Protein AF-A0A182P668-F1 (afdb_monomer)

Structure (mmCIF, N/CA/C/O backbone):
data_AF-A0A182P668-F1
#
_entry.id   AF-A0A182P668-F1
#
loop_
_atom_site.group_PDB
_atom_site.id
_atom_site.type_symbol
_atom_site.label_atom_id
_atom_site.label_alt_id
_atom_site.label_comp_id
_atom_site.label_asym_id
_atom_site.label_entity_id
_atom_site.label_seq_id
_atom_site.pdbx_PDB_ins_code
_atom_site.Cartn_x
_atom_site.Cartn_y
_atom_site.Cartn_z
_atom_site.occupancy
_atom_site.B_iso_or_equiv
_atom_site.auth_seq_id
_atom_site.auth_comp_id
_atom_site.auth_asym_id
_atom_site.auth_atom_id
_atom_site.pdbx_PDB_model_num
ATOM 1 N N . MET A 1 1 ? 26.465 7.000 -15.240 1.00 49.69 1 MET A N 1
ATOM 2 C CA . MET A 1 1 ? 25.283 6.274 -14.709 1.00 49.69 1 MET A CA 1
ATOM 3 C C . MET A 1 1 ? 24.589 5.433 -15.777 1.00 49.69 1 MET A C 1
ATOM 5 O O . MET A 1 1 ? 24.294 4.290 -15.473 1.00 49.69 1 MET A O 1
ATOM 9 N N . LEU A 1 2 ? 24.363 5.930 -17.003 1.00 54.88 2 LEU A N 1
ATOM 10 C CA . LEU A 1 2 ? 23.774 5.119 -18.089 1.00 54.88 2 LEU A CA 1
ATOM 11 C C . LEU A 1 2 ? 24.679 3.964 -18.560 1.00 54.88 2 LEU A C 1
ATOM 13 O O . LEU A 1 2 ? 24.172 2.931 -18.982 1.00 54.88 2 LEU A O 1
ATOM 17 N N . ASP A 1 3 ? 26.000 4.097 -18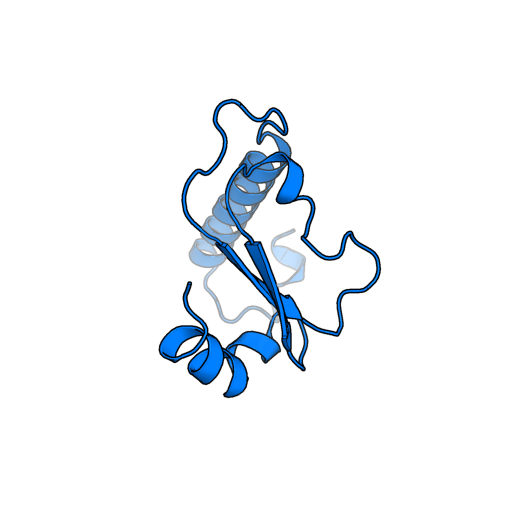.418 1.00 57.84 3 ASP A N 1
ATOM 18 C CA . ASP A 1 3 ? 26.946 3.068 -18.877 1.00 57.84 3 ASP A CA 1
ATOM 19 C C . ASP A 1 3 ? 26.958 1.794 -18.017 1.00 57.84 3 ASP A C 1
ATOM 21 O O . ASP A 1 3 ? 27.372 0.744 -18.488 1.00 57.84 3 ASP A O 1
ATOM 25 N N . ILE A 1 4 ? 26.460 1.851 -16.775 1.00 59.22 4 ILE A N 1
ATOM 26 C CA . ILE A 1 4 ? 26.546 0.734 -15.813 1.00 59.22 4 ILE A CA 1
ATOM 27 C C . ILE A 1 4 ? 25.503 -0.367 -16.108 1.00 59.22 4 ILE A C 1
ATOM 29 O O . ILE A 1 4 ? 25.643 -1.493 -15.644 1.00 59.22 4 ILE A O 1
ATOM 33 N N . GLY A 1 5 ? 24.470 -0.078 -16.911 1.00 56.53 5 GLY A N 1
ATOM 34 C CA . GLY A 1 5 ? 23.382 -1.021 -17.213 1.00 56.53 5 GLY A CA 1
ATOM 35 C C . GLY A 1 5 ? 23.218 -1.375 -18.689 1.00 56.53 5 GLY A C 1
ATOM 36 O O . GLY A 1 5 ? 22.279 -2.089 -19.027 1.00 56.53 5 GLY A O 1
ATOM 37 N N . ARG A 1 6 ? 24.083 -0.872 -19.578 1.00 56.88 6 ARG A N 1
ATOM 38 C CA . ARG A 1 6 ? 23.847 -0.913 -21.030 1.00 56.88 6 ARG A CA 1
ATOM 39 C C . ARG A 1 6 ? 23.799 -2.334 -21.604 1.00 56.88 6 ARG A C 1
ATOM 41 O O . ARG A 1 6 ? 23.063 -2.568 -22.552 1.00 56.88 6 ARG A O 1
ATOM 48 N N . GLU A 1 7 ? 24.528 -3.273 -21.002 1.00 61.12 7 GLU A N 1
ATOM 49 C CA . GLU A 1 7 ? 24.572 -4.676 -21.444 1.00 61.12 7 GLU A CA 1
ATOM 50 C C . GLU A 1 7 ? 23.461 -5.555 -20.840 1.00 61.12 7 GLU A C 1
ATOM 52 O O . GLU A 1 7 ? 23.172 -6.620 -21.373 1.00 61.12 7 GLU A O 1
ATOM 57 N N . ASN A 1 8 ? 22.794 -5.101 -19.771 1.00 64.88 8 ASN A N 1
ATOM 58 C CA . ASN A 1 8 ? 21.774 -5.874 -19.043 1.00 64.88 8 ASN A CA 1
ATOM 59 C C . ASN A 1 8 ? 20.368 -5.257 -19.120 1.00 64.88 8 ASN A C 1
ATOM 61 O O . ASN A 1 8 ? 19.449 -5.712 -18.439 1.00 64.88 8 ASN A O 1
ATOM 65 N N . ASN A 1 9 ? 20.191 -4.199 -19.914 1.00 66.44 9 ASN A N 1
ATOM 66 C CA . ASN A 1 9 ? 18.936 -3.468 -20.011 1.00 66.44 9 ASN A CA 1
ATOM 67 C C . ASN A 1 9 ? 18.248 -3.755 -21.360 1.00 66.44 9 ASN A C 1
ATOM 69 O O . ASN A 1 9 ? 18.741 -3.295 -22.390 1.00 66.44 9 ASN A O 1
ATOM 73 N N . PRO A 1 10 ? 17.103 -4.468 -21.382 1.00 82.00 10 PRO A N 1
ATOM 74 C CA . PRO A 1 10 ? 16.370 -4.748 -22.618 1.00 82.00 10 PRO A CA 1
ATOM 75 C C . PRO A 1 10 ? 15.645 -3.515 -23.186 1.00 82.00 10 PRO A C 1
ATOM 77 O O . PRO A 1 10 ? 15.042 -3.596 -24.255 1.00 82.00 10 PRO A O 1
ATOM 80 N N . PHE A 1 11 ? 15.647 -2.384 -22.474 1.00 84.25 11 PHE A N 1
ATOM 81 C CA . PHE A 1 11 ? 14.902 -1.184 -22.839 1.00 84.25 11 PHE A CA 1
ATOM 82 C C . PHE A 1 11 ? 15.746 -0.168 -23.618 1.00 84.25 11 PHE A C 1
ATOM 84 O O . PHE A 1 11 ? 16.965 -0.089 -23.475 1.00 84.25 11 PHE A O 1
ATOM 91 N N . SER A 1 12 ? 15.074 0.673 -24.412 1.00 88.25 12 SER A N 1
ATOM 92 C CA . SER A 1 12 ? 15.731 1.754 -25.150 1.00 88.25 12 SER A CA 1
ATOM 93 C C . SER A 1 12 ? 16.347 2.805 -24.217 1.00 88.25 12 SER A C 1
ATOM 95 O O . SER A 1 12 ? 15.956 2.969 -23.053 1.00 88.25 12 SER A O 1
ATOM 97 N N . GLU A 1 13 ? 17.310 3.564 -24.743 1.00 86.19 13 GLU A N 1
ATOM 98 C CA . GLU A 1 13 ? 17.929 4.666 -24.001 1.00 86.19 13 GLU A CA 1
ATOM 99 C C . GLU A 1 13 ? 16.892 5.730 -23.605 1.00 86.19 13 GLU A C 1
ATOM 101 O O . GLU A 1 13 ? 16.882 6.187 -22.460 1.00 86.19 13 GLU A O 1
ATOM 106 N N . ASP A 1 14 ? 15.970 6.064 -24.513 1.00 91.12 14 ASP A N 1
ATOM 107 C CA . ASP A 1 14 ? 14.890 7.021 -24.256 1.00 91.12 14 ASP A CA 1
ATOM 108 C C . ASP A 1 14 ? 13.974 6.558 -23.124 1.00 91.12 14 ASP A C 1
ATOM 110 O O . ASP A 1 14 ?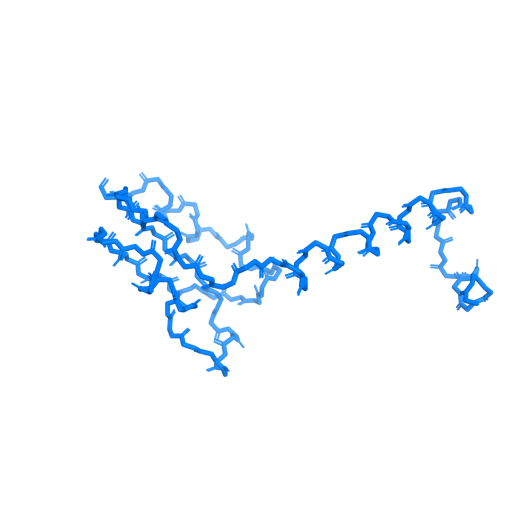 13.693 7.327 -22.201 1.00 91.12 14 ASP A O 1
ATOM 114 N N . TYR A 1 15 ? 13.570 5.283 -23.136 1.00 89.69 15 TYR A N 1
ATOM 115 C CA . TYR A 1 15 ? 12.780 4.704 -22.052 1.00 89.69 15 TYR A CA 1
ATOM 116 C C . TYR A 1 15 ? 13.520 4.807 -20.718 1.00 89.69 15 TYR A C 1
ATOM 118 O O . TYR A 1 15 ? 12.958 5.259 -19.722 1.00 89.69 15 TYR A O 1
ATOM 126 N N . THR A 1 16 ? 14.803 4.445 -20.703 1.00 88.31 16 THR A N 1
ATOM 127 C CA . THR A 1 16 ? 15.635 4.491 -19.495 1.00 88.31 16 THR A CA 1
ATOM 128 C C . THR A 1 16 ? 15.744 5.917 -18.956 1.00 88.31 16 THR A C 1
ATOM 130 O O . THR A 1 16 ? 15.571 6.149 -17.759 1.00 88.31 16 THR A O 1
ATOM 133 N N . ARG A 1 17 ? 15.956 6.903 -19.835 1.00 90.50 17 ARG A N 1
ATOM 134 C CA . ARG A 1 17 ? 16.015 8.327 -19.479 1.00 90.50 17 ARG A CA 1
ATOM 135 C C . ARG A 1 17 ? 14.692 8.817 -18.891 1.00 90.50 17 ARG A C 1
ATOM 137 O O . ARG A 1 17 ? 14.695 9.516 -17.875 1.00 90.50 17 ARG A O 1
ATOM 144 N N . MET A 1 18 ? 13.567 8.438 -19.495 1.00 94.75 18 MET A N 1
ATOM 145 C CA . MET A 1 18 ? 12.236 8.763 -18.980 1.00 94.75 18 MET A CA 1
ATOM 146 C C . MET A 1 18 ? 11.981 8.102 -17.623 1.00 94.75 18 MET A C 1
ATOM 148 O O . MET A 1 18 ? 11.521 8.774 -16.699 1.00 94.75 18 MET A O 1
ATOM 152 N N . MET A 1 19 ? 12.339 6.827 -17.468 1.00 92.81 19 MET A N 1
ATOM 153 C CA . MET A 1 19 ? 12.163 6.086 -16.222 1.00 92.81 19 MET A CA 1
ATOM 154 C C . MET A 1 19 ? 12.970 6.706 -15.081 1.00 92.81 19 MET A C 1
ATOM 156 O O . MET A 1 19 ? 12.421 6.971 -14.015 1.00 92.81 19 MET A O 1
ATOM 160 N N . MET A 1 20 ? 14.243 7.033 -15.318 1.00 92.69 20 MET A N 1
ATOM 161 C CA . MET A 1 20 ? 15.089 7.699 -14.323 1.00 92.69 20 MET A CA 1
ATOM 162 C C . MET A 1 20 ? 14.520 9.052 -13.898 1.00 92.69 20 MET A C 1
ATOM 164 O O . MET A 1 20 ? 14.509 9.379 -12.711 1.00 92.69 20 MET A O 1
ATOM 168 N N . ARG A 1 21 ? 13.993 9.828 -14.853 1.00 95.81 21 ARG A N 1
ATOM 169 C CA . ARG A 1 21 ? 13.324 11.096 -14.555 1.00 95.81 21 ARG A CA 1
ATOM 170 C C . ARG A 1 21 ? 12.099 10.881 -13.665 1.00 95.81 21 ARG A C 1
ATOM 172 O O . ARG A 1 21 ? 11.943 11.588 -12.673 1.00 95.81 21 ARG A O 1
ATOM 179 N N . VAL A 1 22 ? 11.243 9.914 -13.993 1.00 96.88 22 VAL A N 1
ATOM 180 C CA . VAL A 1 22 ? 10.036 9.608 -13.207 1.00 96.88 22 VAL A CA 1
ATOM 181 C C . VAL A 1 22 ? 10.396 9.116 -11.806 1.00 96.88 22 VAL A C 1
ATOM 183 O O . VAL A 1 22 ? 9.823 9.607 -10.835 1.00 96.88 22 VAL A O 1
ATOM 186 N N . LEU A 1 23 ? 11.362 8.203 -11.682 1.00 95.94 23 LEU A N 1
ATOM 187 C CA . LEU A 1 23 ? 11.847 7.709 -10.391 1.00 95.94 23 LEU A CA 1
ATOM 188 C C . LEU A 1 23 ? 12.361 8.853 -9.516 1.00 95.94 23 LEU A C 1
ATOM 190 O O . LEU A 1 23 ? 11.956 8.962 -8.361 1.00 95.94 23 LEU A O 1
ATOM 194 N N . PHE A 1 24 ? 13.171 9.754 -10.080 1.00 96.75 24 PHE A N 1
ATOM 195 C CA . PHE A 1 24 ? 13.652 10.933 -9.363 1.00 96.75 24 PHE A CA 1
ATOM 196 C C . PHE A 1 24 ? 12.502 11.796 -8.830 1.00 96.75 24 PHE A C 1
ATOM 198 O O . PHE A 1 24 ? 12.504 12.165 -7.657 1.00 96.75 24 PHE A O 1
ATOM 205 N N . PHE A 1 25 ? 11.496 12.097 -9.656 1.00 97.62 25 PHE A N 1
ATOM 206 C CA . PHE A 1 25 ? 10.372 12.923 -9.213 1.00 97.62 25 PHE A CA 1
ATOM 207 C C . PHE A 1 25 ? 9.482 12.224 -8.182 1.00 97.62 25 PHE A C 1
ATOM 209 O O . PHE A 1 25 ? 9.016 12.891 -7.263 1.00 97.62 25 PHE A O 1
ATOM 216 N N . ARG A 1 26 ? 9.284 10.903 -8.279 1.00 97.31 26 ARG A N 1
ATOM 217 C CA . ARG A 1 26 ? 8.545 10.125 -7.269 1.00 97.31 26 ARG A CA 1
ATOM 218 C C . ARG A 1 26 ? 9.258 10.138 -5.918 1.00 97.31 26 ARG A C 1
ATOM 220 O O . ARG A 1 26 ? 8.620 10.417 -4.909 1.00 97.31 26 ARG A O 1
ATOM 227 N N . LEU A 1 27 ? 10.575 9.920 -5.911 1.00 97.00 27 LEU A N 1
ATOM 228 C CA . LEU A 1 27 ? 11.388 10.005 -4.694 1.00 97.00 27 LEU A CA 1
ATOM 229 C C . LEU A 1 27 ? 11.361 11.417 -4.108 1.00 97.00 27 LEU A C 1
ATOM 231 O O . LEU A 1 27 ? 11.095 11.585 -2.923 1.00 97.00 27 LEU A O 1
ATOM 235 N N . LYS A 1 28 ? 11.559 12.444 -4.944 1.00 97.00 28 LYS A N 1
ATOM 236 C CA . LYS A 1 28 ? 11.490 13.840 -4.504 1.00 97.00 28 LYS A CA 1
ATOM 237 C C . LYS A 1 28 ? 10.126 14.169 -3.895 1.00 97.00 28 LYS A C 1
ATOM 239 O O . LYS A 1 28 ? 10.086 14.828 -2.864 1.00 97.00 28 LYS A O 1
ATOM 244 N N . ALA A 1 29 ? 9.027 13.731 -4.508 1.00 95.88 29 ALA A N 1
ATOM 245 C CA . ALA A 1 29 ? 7.685 13.959 -3.979 1.00 95.88 29 ALA A CA 1
ATOM 246 C C . ALA A 1 29 ? 7.496 13.282 -2.615 1.00 95.88 29 ALA A C 1
ATOM 248 O O . ALA A 1 29 ? 7.087 13.953 -1.676 1.00 95.88 29 ALA A O 1
ATOM 249 N N . ALA A 1 30 ? 7.873 12.006 -2.488 1.00 94.38 30 ALA A N 1
ATOM 250 C CA . ALA A 1 30 ? 7.785 11.269 -1.228 1.00 94.38 30 ALA A CA 1
ATOM 251 C C . ALA A 1 30 ? 8.620 11.921 -0.110 1.00 94.38 30 ALA A C 1
ATOM 253 O O . ALA A 1 30 ? 8.130 12.100 0.996 1.00 94.38 30 ALA A O 1
ATOM 254 N N . MET A 1 31 ? 9.849 12.356 -0.411 1.00 94.38 31 MET A N 1
ATOM 255 C CA . MET A 1 31 ? 10.733 13.007 0.569 1.00 94.38 31 MET A CA 1
ATOM 256 C C . MET A 1 31 ? 10.262 14.396 1.017 1.00 94.38 31 MET A C 1
ATOM 258 O O . MET A 1 31 ? 10.667 14.855 2.077 1.00 94.38 31 MET A O 1
ATOM 262 N N . ASN A 1 32 ? 9.471 15.094 0.196 1.00 94.62 32 ASN A N 1
ATOM 263 C CA . ASN A 1 32 ? 8.941 16.425 0.517 1.00 94.62 32 ASN A CA 1
ATOM 264 C C . ASN A 1 32 ? 7.471 16.379 0.962 1.00 94.62 32 ASN A C 1
ATOM 266 O O . ASN A 1 32 ? 6.843 17.428 1.111 1.00 94.62 32 ASN A O 1
ATOM 270 N N . MET A 1 33 ? 6.900 15.184 1.123 1.00 89.12 33 MET A N 1
ATOM 271 C CA . MET A 1 33 ? 5.539 15.028 1.611 1.00 89.12 33 MET A CA 1
ATOM 272 C C . MET A 1 33 ? 5.502 15.430 3.086 1.00 89.12 33 MET A C 1
ATOM 274 O O . MET A 1 33 ? 6.319 14.968 3.879 1.00 89.12 33 MET A O 1
ATOM 278 N N . SER A 1 34 ? 4.584 16.334 3.441 1.00 84.69 34 S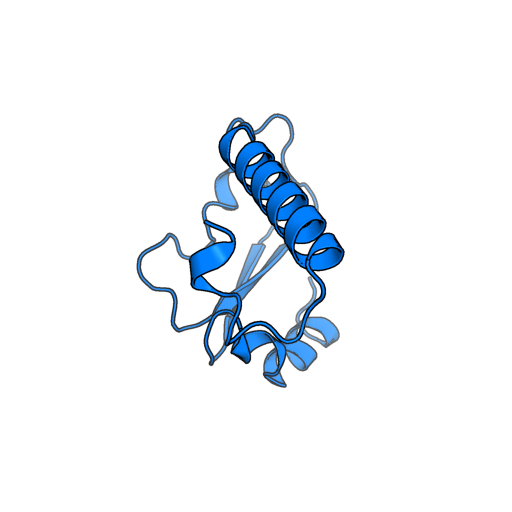ER A N 1
ATOM 279 C CA . SER A 1 34 ? 4.427 16.744 4.837 1.00 84.69 34 SER A CA 1
ATOM 280 C C . SER A 1 34 ? 3.956 15.558 5.667 1.00 84.69 34 SER A C 1
ATOM 282 O O . SER A 1 34 ? 3.016 14.867 5.275 1.00 84.69 34 SER A O 1
ATOM 284 N N . THR A 1 35 ? 4.584 15.362 6.821 1.00 81.12 35 THR A N 1
ATOM 285 C CA . THR A 1 35 ? 4.129 14.419 7.847 1.00 81.12 35 THR A CA 1
ATOM 286 C C . THR A 1 35 ? 3.056 15.035 8.746 1.00 81.12 35 THR A C 1
ATOM 288 O O . THR A 1 35 ? 2.518 14.359 9.612 1.00 81.12 35 THR A O 1
ATOM 291 N N . GLU A 1 36 ? 2.728 16.318 8.561 1.00 85.38 36 GLU A N 1
ATOM 292 C CA . GLU A 1 36 ? 1.667 16.977 9.317 1.00 85.38 36 GLU A CA 1
ATOM 293 C C . GLU A 1 36 ? 0.288 16.536 8.823 1.00 85.38 36 GLU A C 1
ATOM 295 O O . GLU A 1 36 ? -0.078 16.709 7.654 1.00 85.38 36 GLU A O 1
ATOM 300 N N . VAL A 1 37 ? -0.509 16.032 9.757 1.00 84.81 37 VAL A N 1
ATOM 301 C CA . VAL A 1 37 ? -1.902 15.658 9.537 1.00 84.81 37 VAL A CA 1
ATOM 302 C C . VAL A 1 37 ? -2.743 16.930 9.445 1.00 84.81 37 VAL A C 1
ATOM 304 O O . VAL A 1 37 ? -3.091 17.538 10.455 1.00 84.81 37 VAL A O 1
ATOM 307 N N . LYS A 1 38 ? -3.058 17.360 8.221 1.00 84.62 38 LYS A N 1
ATOM 308 C CA . LYS A 1 38 ? -3.942 18.520 7.992 1.00 84.62 38 LYS A CA 1
ATOM 309 C C . LYS A 1 38 ? -5.410 18.183 8.225 1.00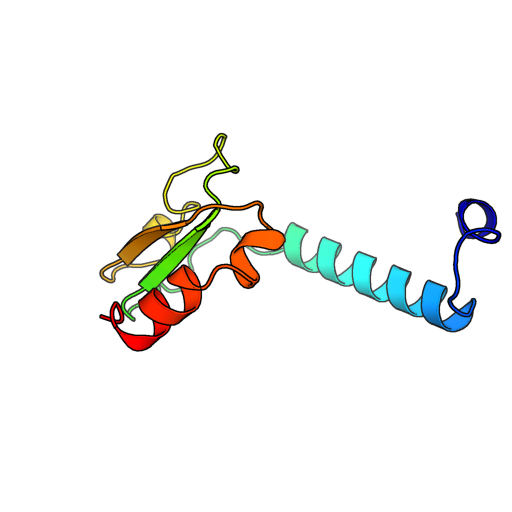 84.62 38 LYS A C 1
ATOM 311 O O . LYS A 1 38 ? -6.152 18.995 8.764 1.00 84.62 38 LYS A O 1
ATOM 316 N N . GLU A 1 39 ? -5.805 16.992 7.801 1.00 91.94 39 GLU A N 1
ATOM 317 C CA . GLU A 1 39 ? -7.154 16.455 7.911 1.00 91.94 39 GLU A CA 1
ATOM 318 C C . GLU A 1 39 ? -7.031 14.948 8.110 1.00 91.94 39 GLU A C 1
ATOM 320 O O . GLU A 1 39 ? -6.206 14.298 7.462 1.00 91.94 39 GLU A O 1
ATOM 325 N N . LYS A 1 40 ? -7.805 14.410 9.051 1.00 94.12 40 LYS A N 1
ATOM 326 C CA . LYS A 1 40 ? -7.782 12.984 9.358 1.00 94.12 40 LYS A CA 1
ATOM 327 C C . LYS A 1 40 ? -8.770 12.232 8.484 1.00 94.12 40 LYS A C 1
ATOM 329 O O . LYS A 1 40 ? -9.848 12.727 8.178 1.00 94.12 40 LYS A O 1
ATOM 334 N N . ILE A 1 41 ? -8.409 11.005 8.139 1.00 94.06 41 ILE A N 1
ATOM 335 C CA . ILE A 1 41 ? -9.274 10.087 7.410 1.00 94.06 41 ILE A CA 1
ATOM 336 C C . ILE A 1 41 ? -10.448 9.694 8.317 1.00 94.06 41 ILE A C 1
ATOM 338 O O . ILE A 1 41 ? -10.254 9.217 9.438 1.00 94.06 41 ILE A O 1
ATOM 342 N N . GLU A 1 42 ? -11.670 9.908 7.834 1.00 94.81 42 GLU A N 1
ATOM 343 C CA . GLU A 1 42 ? -12.902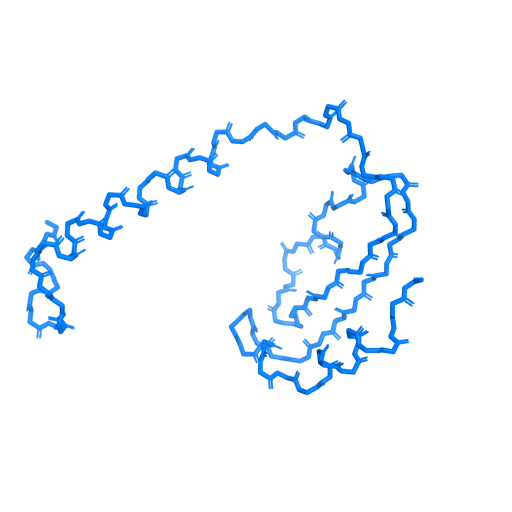 9.573 8.563 1.00 94.81 42 GLU A CA 1
ATOM 344 C C . GLU A 1 42 ? -13.472 8.203 8.169 1.00 94.81 42 GLU A C 1
ATOM 346 O O . GLU A 1 42 ? -14.241 7.597 8.919 1.00 94.81 42 GLU A O 1
ATOM 351 N N . SER A 1 43 ? -13.079 7.677 7.008 1.00 93.69 43 SER A N 1
ATOM 352 C CA . SER A 1 43 ? -13.534 6.374 6.527 1.00 93.69 43 SER A CA 1
ATOM 353 C C . SER A 1 43 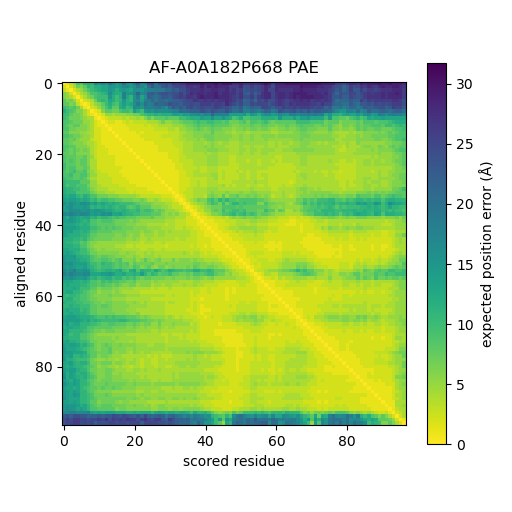? -12.846 5.221 7.265 1.00 93.69 43 SER A C 1
ATOM 355 O O . SER A 1 43 ? -11.643 5.316 7.524 1.00 93.69 43 SER A O 1
ATOM 357 N N . PRO A 1 44 ? -13.556 4.110 7.528 1.00 93.69 44 PRO A N 1
ATOM 358 C CA . PRO A 1 44 ? -12.942 2.894 8.044 1.00 93.69 44 PRO A CA 1
ATOM 359 C C . PRO A 1 44 ? -11.812 2.399 7.129 1.00 93.69 44 PRO A C 1
ATOM 361 O O . PRO A 1 44 ? -11.903 2.508 5.904 1.00 93.69 44 PRO A O 1
ATOM 364 N N . LEU A 1 45 ? -10.742 1.863 7.720 1.00 94.06 45 LEU A N 1
ATOM 365 C CA . LEU A 1 45 ? -9.538 1.440 7.001 1.00 94.06 45 LEU A CA 1
ATOM 366 C C . LEU A 1 45 ? -9.250 -0.046 7.205 1.00 94.06 45 LEU A C 1
ATOM 368 O O . LEU A 1 45 ? -9.378 -0.575 8.306 1.00 94.06 45 LEU A O 1
ATOM 372 N N . VAL A 1 46 ? -8.770 -0.701 6.150 1.00 95.25 46 VAL A N 1
ATOM 373 C CA . VAL A 1 46 ? -8.168 -2.034 6.237 1.00 95.25 46 VAL A CA 1
ATOM 374 C C . VAL A 1 46 ? -6.732 -1.934 5.732 1.00 95.25 46 VAL A C 1
ATOM 376 O O . VAL A 1 46 ? -6.502 -1.719 4.542 1.00 95.25 46 VAL A O 1
ATOM 379 N N . LEU A 1 47 ? -5.763 -2.074 6.637 1.00 95.19 47 LEU A N 1
ATOM 380 C CA . LEU A 1 47 ? -4.352 -2.197 6.292 1.00 95.19 47 LEU A CA 1
ATOM 381 C C . LEU A 1 47 ? -4.024 -3.674 6.094 1.00 95.19 47 LEU A C 1
ATOM 383 O O . LEU A 1 47 ? -4.037 -4.444 7.050 1.00 95.19 47 LEU A O 1
ATOM 387 N N . VAL A 1 48 ? -3.666 -4.059 4.871 1.00 95.31 48 VAL A N 1
ATOM 388 C CA . VAL A 1 48 ? -3.096 -5.384 4.602 1.00 95.31 48 VAL A CA 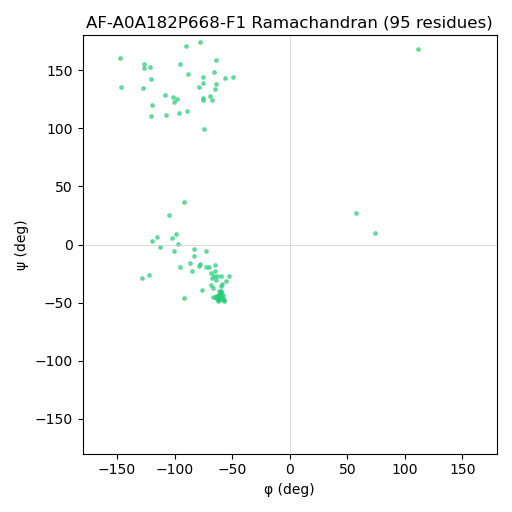1
ATOM 389 C C . VAL A 1 48 ? -1.585 -5.254 4.467 1.00 95.31 48 VAL A C 1
ATOM 391 O O . VAL A 1 48 ? -1.105 -4.505 3.615 1.00 95.31 48 VAL A O 1
ATOM 394 N N . ARG A 1 49 ? -0.827 -5.980 5.294 1.00 94.69 49 ARG A N 1
ATOM 395 C CA . ARG A 1 49 ? 0.641 -5.927 5.318 1.00 94.69 49 ARG A CA 1
ATOM 396 C C . ARG A 1 49 ? 1.290 -7.297 5.181 1.00 94.69 49 ARG A C 1
ATOM 398 O O . ARG A 1 49 ? 0.715 -8.323 5.527 1.00 94.69 49 ARG A O 1
ATOM 405 N N . SER A 1 50 ? 2.525 -7.282 4.694 1.00 94.94 50 SER A N 1
ATOM 406 C CA . SER A 1 50 ? 3.380 -8.464 4.584 1.00 94.94 50 SER A CA 1
ATOM 407 C C . SER A 1 50 ? 3.939 -8.872 5.950 1.00 94.94 50 SER A C 1
ATOM 409 O O . SER A 1 50 ? 4.418 -8.022 6.705 1.00 94.94 50 SER A O 1
ATOM 411 N N . ALA A 1 51 ? 3.966 -10.181 6.212 1.00 92.44 51 ALA A N 1
ATOM 412 C CA . ALA A 1 51 ? 4.593 -10.781 7.394 1.00 92.44 51 ALA A CA 1
ATOM 413 C C . ALA A 1 51 ? 6.128 -10.609 7.452 1.00 92.44 51 ALA A C 1
ATOM 415 O O . ALA A 1 51 ? 6.739 -10.768 8.503 1.00 92.44 51 ALA A O 1
ATOM 416 N N . THR A 1 52 ? 6.781 -10.279 6.332 1.00 93.19 52 THR A N 1
ATOM 417 C CA . THR A 1 52 ? 8.252 -10.141 6.273 1.00 93.19 52 THR A CA 1
ATOM 418 C C . THR A 1 52 ? 8.773 -8.779 6.728 1.00 93.19 52 THR A C 1
ATOM 420 O O . THR A 1 52 ? 9.980 -8.598 6.875 1.00 93.19 52 THR A O 1
ATOM 423 N N . ILE A 1 53 ? 7.880 -7.812 6.935 1.00 88.62 53 ILE A N 1
ATOM 424 C CA . ILE A 1 53 ? 8.232 -6.466 7.377 1.00 88.62 53 ILE A CA 1
ATOM 425 C C . ILE A 1 53 ? 8.045 -6.429 8.894 1.00 88.62 53 ILE A C 1
ATOM 427 O O . ILE A 1 53 ? 6.912 -6.543 9.350 1.00 88.62 53 ILE A O 1
ATOM 431 N N . ASN A 1 54 ? 9.128 -6.280 9.664 1.00 84.00 54 ASN A N 1
ATOM 432 C CA . ASN A 1 54 ? 9.093 -6.404 11.132 1.00 84.00 54 ASN A CA 1
ATOM 433 C C . ASN A 1 54 ? 9.585 -5.156 11.886 1.00 84.00 54 ASN A C 1
ATOM 435 O O . ASN A 1 54 ? 9.122 -4.901 12.991 1.00 84.00 54 ASN A O 1
ATOM 439 N N . ASP A 1 55 ? 10.455 -4.340 11.286 1.00 87.31 55 ASP A N 1
ATOM 440 C CA . ASP A 1 55 ? 11.112 -3.212 11.972 1.00 87.31 55 ASP A CA 1
ATOM 441 C C . ASP A 1 55 ? 10.355 -1.876 11.833 1.00 87.31 55 ASP A C 1
ATOM 443 O O . ASP A 1 55 ? 10.968 -0.821 11.676 1.00 87.31 55 ASP A O 1
ATOM 447 N N . ILE A 1 56 ? 9.019 -1.912 11.842 1.00 90.81 56 ILE A N 1
ATOM 448 C CA . ILE A 1 56 ? 8.144 -0.726 11.810 1.00 90.81 56 ILE A CA 1
ATOM 449 C C . ILE A 1 56 ? 6.859 -0.984 12.599 1.00 90.81 56 ILE A C 1
ATOM 451 O O . ILE A 1 56 ? 6.474 -2.137 12.799 1.00 90.81 56 ILE A O 1
ATOM 455 N N . GLU A 1 57 ? 6.179 0.095 12.991 1.00 91.50 57 GLU A N 1
ATOM 456 C CA . GLU A 1 57 ? 4.885 0.061 13.684 1.00 91.50 57 GLU A CA 1
ATOM 457 C C . GLU A 1 57 ? 3.874 -0.849 12.969 1.00 91.50 57 GLU A C 1
ATOM 459 O O . GLU A 1 57 ? 3.869 -0.967 11.736 1.00 91.50 57 GLU A O 1
ATOM 464 N N . GLU A 1 58 ? 3.031 -1.534 13.747 1.00 91.44 58 GLU A N 1
ATOM 465 C CA . GLU A 1 58 ? 2.106 -2.555 13.237 1.00 91.44 58 GLU A CA 1
ATOM 466 C C . GLU A 1 58 ? 1.132 -1.986 12.192 1.00 91.44 58 GLU A C 1
ATOM 468 O O . GLU A 1 58 ? 0.843 -2.627 11.178 1.00 91.44 58 GLU A O 1
ATOM 473 N N . ASP A 1 59 ? 0.713 -0.743 12.387 1.00 93.69 59 ASP A N 1
ATOM 474 C CA . ASP A 1 59 ? -0.234 -0.013 11.556 1.00 93.69 59 ASP A CA 1
ATOM 475 C C . ASP A 1 59 ? 0.420 0.953 10.552 1.00 93.69 59 ASP A C 1
ATOM 477 O O . ASP A 1 59 ? -0.275 1.759 9.935 1.00 93.69 59 ASP A O 1
ATOM 481 N N . TYR A 1 60 ? 1.746 0.905 10.395 1.00 93.56 60 TYR A N 1
ATOM 482 C CA . TYR A 1 60 ? 2.518 1.844 9.568 1.00 93.56 60 TYR A CA 1
ATOM 483 C C . TYR A 1 60 ? 2.351 3.325 9.970 1.00 93.56 60 TYR A C 1
ATOM 485 O O . TYR A 1 60 ? 2.486 4.206 9.119 1.00 93.56 60 TYR A O 1
ATOM 493 N N . GLY A 1 61 ? 2.040 3.608 11.241 1.00 91.75 61 GLY A N 1
ATOM 494 C CA . GLY A 1 61 ? 1.820 4.965 11.746 1.00 91.75 61 GLY A CA 1
ATOM 495 C C . GLY A 1 61 ? 0.487 5.580 11.313 1.00 91.75 61 GLY A C 1
ATOM 496 O O . GLY A 1 61 ? 0.251 6.772 11.510 1.00 91.75 61 GLY A O 1
ATOM 497 N N . LEU A 1 62 ? -0.417 4.793 10.715 1.00 93.00 62 LEU A N 1
ATOM 498 C CA . LEU A 1 62 ? -1.699 5.286 10.205 1.00 93.00 62 LEU A CA 1
ATOM 499 C C . LEU A 1 62 ? -2.630 5.803 11.306 1.00 93.00 62 LEU A C 1
ATOM 501 O O . LEU A 1 62 ? -3.483 6.642 11.010 1.00 93.00 62 LEU A O 1
ATOM 505 N N . THR A 1 63 ? -2.456 5.373 12.560 1.00 93.25 63 THR A N 1
ATOM 506 C CA . THR A 1 63 ? -3.216 5.895 13.708 1.00 93.25 63 THR A CA 1
ATOM 507 C C . THR A 1 63 ? -3.096 7.417 13.843 1.00 93.25 63 THR A C 1
ATOM 509 O O . THR A 1 63 ? -4.057 8.079 14.242 1.00 93.25 63 THR A O 1
ATOM 512 N N . GLU A 1 64 ? -1.969 8.017 13.451 1.00 92.19 64 GLU A N 1
ATOM 513 C CA . GLU A 1 64 ? -1.824 9.477 13.470 1.00 92.19 64 GLU A CA 1
ATOM 514 C C . GLU A 1 64 ? -2.733 10.164 12.434 1.00 92.19 64 GLU A C 1
ATOM 516 O O . GLU A 1 64 ? -3.220 11.272 12.664 1.00 92.19 64 GLU A O 1
ATOM 521 N N . PHE A 1 65 ? -3.044 9.479 11.331 1.00 93.00 65 PHE A N 1
ATOM 522 C CA . PHE A 1 65 ? -3.721 10.023 10.150 1.00 93.00 65 PHE A CA 1
ATOM 523 C C . PHE A 1 65 ? -5.219 9.705 10.079 1.00 93.00 65 PHE A C 1
ATOM 525 O O . PHE A 1 65 ? -5.903 10.221 9.197 1.00 93.00 65 PHE A O 1
ATOM 532 N N . THR A 1 66 ? -5.757 8.888 10.986 1.00 94.31 66 THR A N 1
ATOM 533 C CA . THR A 1 66 ? -7.176 8.499 11.002 1.00 94.31 66 THR A CA 1
ATOM 534 C C . THR A 1 66 ? -7.826 8.776 12.358 1.00 94.31 66 THR A C 1
ATOM 536 O O . THR A 1 66 ? -7.163 8.814 13.395 1.00 94.31 66 THR A O 1
ATOM 539 N N . ASN A 1 67 ? -9.136 9.020 12.348 1.00 94.44 67 ASN A N 1
ATOM 540 C CA . ASN A 1 67 ? -9.990 8.960 13.545 1.00 94.44 67 ASN A CA 1
ATOM 541 C C . ASN A 1 67 ? -10.986 7.791 13.471 1.00 94.44 67 ASN A C 1
ATOM 543 O O . ASN A 1 67 ? -11.782 7.601 14.389 1.00 94.44 67 ASN A O 1
ATOM 547 N N . SER A 1 68 ? -10.977 7.046 12.365 1.00 93.19 68 SER A N 1
ATOM 548 C CA . SER A 1 68 ? -11.908 5.955 12.111 1.00 93.19 68 SER A CA 1
ATOM 549 C C . SER A 1 68 ? -11.380 4.621 12.626 1.00 93.19 68 SER A C 1
ATOM 551 O O . SER A 1 68 ? -10.213 4.486 12.996 1.00 93.19 68 SER A O 1
ATOM 553 N N . SER A 1 69 ? -12.239 3.604 12.612 1.00 93.44 69 SER A N 1
ATOM 554 C CA . SER A 1 69 ? -11.820 2.233 12.893 1.00 93.44 69 SER A CA 1
ATOM 555 C C . SER A 1 69 ? -10.840 1.739 11.831 1.00 93.44 69 SER A C 1
ATOM 557 O O . SER A 1 69 ? -11.064 1.935 10.634 1.00 93.44 69 SER A O 1
ATOM 559 N N . MET A 1 70 ? -9.799 1.037 12.266 1.00 94.19 70 MET A N 1
ATOM 560 C CA . MET A 1 70 ? -8.818 0.413 11.389 1.00 94.19 70 MET A CA 1
ATOM 561 C C . MET A 1 70 ? -8.659 -1.063 11.745 1.00 94.19 70 MET A C 1
ATOM 563 O O . MET A 1 70 ? -8.539 -1.415 12.917 1.00 94.19 70 MET A O 1
ATOM 567 N N . ILE A 1 71 ? -8.638 -1.917 10.725 1.00 94.38 71 ILE A N 1
ATOM 568 C CA . ILE A 1 71 ? -8.297 -3.333 10.841 1.00 94.38 71 ILE A CA 1
ATOM 569 C C . ILE A 1 7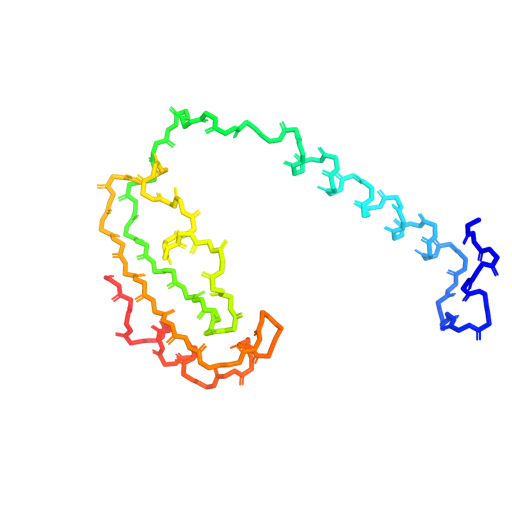1 ? -6.921 -3.534 10.211 1.00 94.38 71 ILE A C 1
ATOM 571 O O . ILE A 1 71 ? -6.711 -3.154 9.061 1.00 94.38 71 ILE A O 1
ATOM 575 N N . VAL A 1 72 ? -5.999 -4.169 10.934 1.00 94.75 72 VAL A N 1
ATOM 576 C CA . VAL A 1 72 ? -4.714 -4.615 10.383 1.00 94.75 72 VAL A CA 1
ATOM 577 C C . VAL A 1 72 ? -4.790 -6.116 10.099 1.00 94.75 72 VAL A C 1
ATOM 579 O O . VAL A 1 72 ? -5.169 -6.905 10.963 1.00 94.75 72 VAL A O 1
ATOM 582 N N . LYS A 1 73 ? -4.457 -6.516 8.871 1.00 94.62 73 LYS A N 1
ATOM 583 C CA . LYS A 1 73 ? -4.390 -7.908 8.412 1.00 94.62 73 LYS A CA 1
ATOM 584 C C . LYS A 1 73 ? -2.968 -8.201 7.957 1.00 94.62 73 LYS A C 1
ATOM 586 O O . LYS A 1 73 ? -2.454 -7.553 7.046 1.00 94.62 73 LYS A O 1
ATOM 591 N N . ILE A 1 74 ? -2.330 -9.174 8.591 1.00 94.38 74 ILE A N 1
ATOM 592 C CA . ILE A 1 74 ? -0.995 -9.632 8.212 1.00 94.38 74 ILE A CA 1
ATOM 593 C C . ILE A 1 74 ? -1.169 -10.875 7.348 1.00 94.38 74 ILE A C 1
ATOM 595 O O . ILE A 1 74 ? -1.819 -11.820 7.782 1.00 94.38 74 ILE A O 1
ATOM 599 N N . ILE A 1 75 ? -0.597 -10.860 6.147 1.00 95.38 75 ILE A N 1
ATOM 600 C CA . ILE A 1 75 ? -0.629 -11.993 5.219 1.00 95.38 75 ILE A CA 1
ATOM 601 C C . ILE A 1 75 ? 0.783 -12.452 4.864 1.00 95.38 75 ILE A C 1
ATOM 603 O O . ILE A 1 75 ? 1.746 -11.674 4.865 1.00 95.38 75 ILE A O 1
ATOM 607 N N . GLU A 1 76 ? 0.894 -13.732 4.523 1.00 95.12 76 GLU A N 1
ATOM 608 C CA . GLU A 1 76 ? 2.154 -14.341 4.112 1.00 95.12 76 GLU A CA 1
ATOM 609 C C . GLU A 1 76 ? 2.677 -13.774 2.784 1.00 95.12 76 GLU A C 1
ATOM 611 O O . GLU A 1 76 ? 1.917 -13.413 1.877 1.00 95.12 76 GLU A O 1
ATOM 616 N N . GLY A 1 77 ? 4.007 -13.749 2.664 1.00 93.94 77 GLY A N 1
ATOM 617 C CA . GLY A 1 77 ? 4.732 -13.247 1.496 1.00 93.94 77 GLY A CA 1
ATOM 618 C C . GLY A 1 77 ? 5.501 -11.956 1.758 1.00 93.94 77 GLY A C 1
ATOM 619 O O . GLY A 1 77 ? 5.342 -11.315 2.792 1.00 93.94 77 GLY A O 1
ATOM 620 N N . THR A 1 78 ? 6.364 -11.575 0.816 1.00 94.69 78 THR A N 1
ATOM 621 C CA . THR A 1 78 ? 7.110 -10.309 0.831 1.00 94.69 78 THR A CA 1
ATOM 622 C C . THR A 1 78 ? 6.224 -9.144 0.392 1.00 94.69 78 THR A C 1
ATOM 624 O O . THR A 1 78 ? 5.115 -9.358 -0.096 1.00 94.69 78 THR A O 1
ATOM 627 N N . HIS A 1 79 ? 6.735 -7.910 0.462 1.00 91.69 79 HIS A N 1
ATOM 628 C CA . HIS A 1 79 ? 6.045 -6.728 -0.076 1.00 91.69 79 HIS A CA 1
ATOM 629 C C . HIS A 1 79 ? 5.606 -6.883 -1.548 1.00 91.69 79 HIS A C 1
ATOM 631 O O . HIS A 1 79 ? 4.635 -6.269 -1.973 1.00 91.69 79 HIS A O 1
ATOM 637 N N . GLN A 1 80 ? 6.303 -7.717 -2.329 1.00 93.56 80 GLN A N 1
ATOM 638 C CA . GLN A 1 80 ? 5.941 -8.001 -3.718 1.00 93.56 80 GLN A CA 1
ATOM 639 C C . GLN A 1 80 ? 5.021 -9.217 -3.841 1.00 93.56 80 GLN A C 1
ATOM 641 O O . GLN A 1 80 ? 4.026 -9.163 -4.560 1.00 93.56 80 GLN A O 1
ATOM 646 N N . THR A 1 81 ? 5.335 -10.324 -3.160 1.00 95.81 81 THR A N 1
ATOM 647 C CA . THR A 1 81 ? 4.603 -11.583 -3.371 1.00 95.81 81 THR A CA 1
ATOM 648 C C . THR A 1 81 ? 3.255 -11.626 -2.658 1.00 95.81 81 THR A C 1
ATOM 650 O O . THR A 1 81 ? 2.391 -12.395 -3.072 1.00 95.81 81 THR A O 1
ATOM 653 N N . MET A 1 82 ? 3.032 -10.768 -1.655 1.00 94.81 82 MET A N 1
ATOM 654 C CA . MET A 1 82 ? 1.748 -10.657 -0.954 1.00 94.81 82 MET A CA 1
ATOM 655 C C . MET A 1 82 ? 0.582 -10.279 -1.885 1.00 94.81 82 MET A C 1
ATOM 657 O O . MET A 1 82 ? -0.554 -10.659 -1.627 1.00 94.81 82 MET A O 1
ATOM 661 N N . LEU A 1 83 ? 0.851 -9.584 -2.999 1.00 93.62 83 LEU A N 1
ATOM 662 C CA . LEU A 1 83 ? -0.174 -9.196 -3.979 1.00 93.62 83 LEU A CA 1
ATOM 663 C C . LEU A 1 83 ? -0.732 -10.384 -4.776 1.00 93.62 83 LEU A C 1
ATOM 665 O O . LEU A 1 83 ? -1.816 -10.290 -5.344 1.00 93.62 83 LEU A O 1
ATOM 669 N N . SER A 1 84 ? 0.002 -11.497 -4.810 1.00 94.00 84 SER A N 1
ATOM 670 C CA . SER A 1 84 ? -0.421 -12.746 -5.448 1.00 94.00 84 SER A CA 1
ATOM 671 C C . SER A 1 84 ? -1.015 -13.745 -4.450 1.00 94.00 84 SER A C 1
ATOM 673 O O . SER A 1 84 ? -1.365 -14.858 -4.841 1.00 94.00 84 SER A O 1
ATOM 675 N N . ASN A 1 85 ? -1.100 -13.392 -3.164 1.00 94.25 85 ASN A N 1
ATOM 676 C CA . ASN A 1 85 ? -1.667 -14.255 -2.136 1.00 94.25 85 ASN A CA 1
ATOM 677 C C . ASN A 1 85 ? -3.203 -14.268 -2.258 1.00 94.25 85 ASN A C 1
ATOM 679 O O . ASN A 1 85 ? -3.838 -13.215 -2.252 1.00 94.25 85 ASN A O 1
ATOM 683 N N . MET A 1 86 ? -3.815 -15.453 -2.357 1.00 93.81 86 MET A N 1
ATOM 684 C CA . MET A 1 86 ? -5.276 -15.577 -2.474 1.00 93.81 86 MET A CA 1
ATOM 685 C C . MET A 1 86 ? -6.018 -15.050 -1.241 1.00 93.81 86 MET A C 1
ATOM 687 O O . MET A 1 86 ? -7.142 -14.578 -1.375 1.00 93.81 86 MET A O 1
ATOM 691 N N . GLU A 1 87 ? -5.389 -15.073 -0.066 1.00 93.88 87 GLU A N 1
ATOM 692 C CA . GLU A 1 87 ? -5.945 -14.510 1.168 1.00 93.88 87 GLU A CA 1
ATOM 693 C C . GLU A 1 87 ? -6.253 -13.011 1.020 1.00 93.88 87 GLU A C 1
ATOM 695 O O . GLU A 1 87 ? -7.276 -12.538 1.509 1.00 93.88 87 GLU A O 1
ATOM 700 N N . LEU A 1 88 ? -5.444 -12.268 0.248 1.00 94.50 88 LEU A N 1
ATOM 701 C CA . LEU A 1 88 ? -5.715 -10.861 -0.063 1.00 94.50 88 LEU A CA 1
ATOM 702 C C . LEU A 1 88 ? -7.062 -10.693 -0.783 1.00 94.50 88 LEU A C 1
ATOM 704 O O . LEU A 1 88 ? -7.809 -9.760 -0.490 1.00 94.50 88 LEU A O 1
ATOM 708 N N . LEU A 1 89 ? -7.394 -11.604 -1.705 1.00 92.12 89 LEU A N 1
ATOM 709 C CA . LEU A 1 89 ? -8.675 -11.577 -2.415 1.00 92.12 89 LEU A CA 1
ATOM 710 C C . LEU A 1 89 ? -9.839 -11.855 -1.465 1.00 92.12 89 LEU A C 1
ATOM 712 O O . LEU A 1 89 ? -10.903 -11.256 -1.609 1.00 92.12 89 LEU A O 1
ATOM 716 N N . GLU A 1 90 ? -9.659 -12.756 -0.503 1.00 91.81 90 GLU A N 1
ATOM 717 C CA . GLU A 1 90 ? -10.689 -13.048 0.493 1.00 91.81 90 GLU A CA 1
ATOM 718 C C . GLU A 1 90 ? -10.936 -11.849 1.407 1.00 91.81 90 GLU A C 1
ATOM 720 O O . GLU A 1 90 ? -12.093 -11.467 1.586 1.00 91.81 90 GLU A O 1
ATOM 725 N N . ILE A 1 91 ? -9.869 -11.203 1.889 1.00 92.69 91 ILE A N 1
ATOM 726 C CA . ILE A 1 91 ? -9.948 -10.007 2.736 1.00 92.69 91 ILE A CA 1
ATOM 727 C C . ILE A 1 91 ? -10.735 -8.896 2.031 1.00 92.69 91 ILE A C 1
ATOM 729 O O . ILE A 1 91 ? -11.667 -8.340 2.607 1.00 92.69 91 ILE A O 1
ATOM 733 N N . ILE A 1 92 ? -10.419 -8.606 0.765 1.00 91.69 92 ILE A N 1
ATOM 734 C CA . ILE A 1 92 ? -11.103 -7.554 -0.007 1.00 91.69 92 ILE A CA 1
ATOM 735 C C . ILE A 1 92 ? -12.602 -7.854 -0.163 1.00 91.69 92 ILE A C 1
ATOM 737 O O . ILE A 1 92 ? -13.428 -6.948 -0.068 1.00 91.69 92 ILE A O 1
ATOM 741 N N . ASN A 1 93 ? -12.962 -9.117 -0.403 1.00 91.19 93 ASN A N 1
ATOM 742 C CA . ASN A 1 93 ? -14.342 -9.498 -0.703 1.00 91.19 93 ASN A CA 1
ATOM 743 C C . ASN A 1 93 ? -15.214 -9.742 0.539 1.00 91.19 93 ASN A C 1
ATOM 745 O O . ASN A 1 93 ? -16.437 -9.723 0.409 1.00 91.19 93 ASN A O 1
ATOM 749 N N . LYS A 1 94 ? -14.623 -10.046 1.703 1.00 83.69 94 LYS A N 1
ATOM 750 C CA . LYS A 1 94 ? -15.364 -10.525 2.886 1.00 83.69 94 LYS A CA 1
ATOM 751 C C . LYS A 1 94 ? -15.083 -9.760 4.178 1.00 83.69 94 LYS A C 1
ATOM 753 O O . LYS A 1 94 ? -15.977 -9.693 5.013 1.00 83.69 94 LYS A O 1
ATOM 758 N N . ASP A 1 95 ? -13.890 -9.189 4.334 1.00 66.00 95 ASP A N 1
ATOM 759 C CA . ASP A 1 95 ? -13.443 -8.530 5.572 1.00 66.00 95 ASP A CA 1
ATOM 760 C C . ASP A 1 95 ? -13.465 -6.992 5.454 1.00 66.00 95 ASP A C 1
ATOM 762 O O . ASP A 1 95 ? -12.716 -6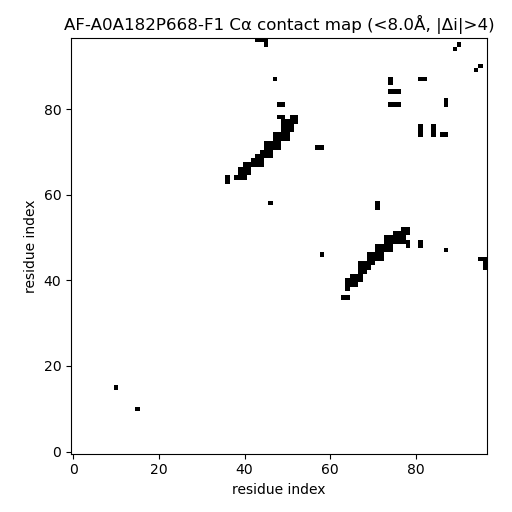.292 6.140 1.00 66.00 95 ASP A O 1
ATOM 766 N N . THR A 1 96 ? -14.309 -6.450 4.572 1.00 62.81 96 THR A N 1
ATOM 767 C CA . THR A 1 96 ? -14.559 -5.006 4.491 1.00 62.81 96 THR A CA 1
ATOM 768 C C . THR A 1 96 ? -15.522 -4.565 5.601 1.00 62.81 96 THR A C 1
ATOM 770 O O . THR A 1 96 ? -16.496 -5.256 5.895 1.00 62.81 96 THR A O 1
ATOM 773 N N . LEU A 1 97 ? -15.176 -3.446 6.254 1.00 56.78 97 LEU A N 1
ATOM 774 C CA . LEU A 1 97 ? -15.912 -2.807 7.359 1.00 56.78 97 LEU A CA 1
ATOM 775 C C . LEU A 1 97 ? -17.332 -2.380 6.965 1.00 56.78 97 LEU A C 1
ATOM 777 O O . LEU A 1 97 ? -17.503 -1.898 5.821 1.00 56.78 97 LEU A O 1
#

Organism: NCBI:txid199890

Secondary structure (DSSP, 8-state):
-GGGSTTT--S-HHHHHHHHHHHHHHHHHHHT---S-SS-B-S-EEEEEETT--SS-TTTTGGGTBSS-EEEEEESS-TTGGGG-HHHHHHHHH---

Radius of gyration: 18.49 Å; Cα contacts (8 Å, |Δi|>4): 79; chains: 1; bounding box: 43×34×39 Å

Foldseek 3Di:
DVVVCVVPDPDDPVVVVVVVVVVVVVVVCVVPDDPDQPDADADEEEAEEEPVDDPADQRNPNVNRHPYHYHYHYDYDDPPCRVVDVVVVVCVVPVDD

Solvent-accessible surface area (backbone atoms only — not comparable to full-atom values): 6162 Å² total; per-residue (Å²): 121,74,77,82,44,62,92,80,49,97,65,54,70,68,56,51,54,51,48,53,53,51,52,50,51,52,51,53,50,62,75,69,52,76,87,71,72,86,70,62,41,70,64,72,44,76,48,77,44,34,64,71,68,73,96,61,61,94,66,73,63,44,71,79,42,38,80,37,61,70,46,80,44,77,41,69,43,42,90,71,53,30,80,75,34,68,65,55,58,47,41,70,75,69,67,65,133

Mean predicted aligned error: 6.87 Å

Sequence (97 aa):
MLDIGRENNPFSEDYTRMMMRVLFFRLKAAMNMSTEVKEKIESPLVLVRSATINDIEEDYGLTEFTNSSMIVKIIEGTHQTMLSNMELLEIINKDTL

Nearest PDB structures (foldseek):
  6fw5-assembly3_C  TM=6.351E-01  e=6.748E-02  Mycobacterium tuberculosis CDC1551
  6vap-assembly2_B  TM=6.512E-01  e=6.641E-01  Streptomyces sp. WAC02707
  3qmv-assembly2_B  TM=6.553E-01  e=2.084E+00  Streptomyces coelicolor
  6lk2-assembly2_B  TM=4.952E-01  e=4.995E+00  Providencia alcalifaciens F90-2004
  5z5a-assembly3_C  TM=3.227E-01  e=8.554E+00  Thermococcus kodakarensis KOD1

pLDDT: mean 88.33, std 11.52, range [49.69, 97.62]